Protein AF-A0A4Y3FTW1-F1 (afdb_monomer)

Radius of gyration: 13.77 Å; Cα contacts (8 Å, |Δi|>4): 160; chains: 1; bounding box: 34×25×39 Å

pLDDT: mean 75.08, std 19.27, range [30.25, 94.94]

Nearest PDB structures (foldseek):
  4nc9-assembly5_B  TM=8.006E-01  e=1.125E-04  Mycolicibacterium smegmatis MC2 155
  4nc9-assembly6_C  TM=8.100E-01  e=2.666E-04  Mycolicibacterium smegmatis MC2 155
  4nc9-assembly5_A  TM=8.041E-01  e=3.477E-04  Mycolicibacterium smegmatis MC2 155
  4n9w-assembly1_A  TM=7.374E-01  e=1.828E-03  Mycolicibacterium smegmatis MC2 155
  3c48-assembly1_A  TM=6.661E-01  e=7.712E-04  Corynebacterium glutamicum

Foldseek 3Di:
DDAFEEEEEAQDEPPDDDDVNVVSVVVQVVSVVVVYQYEYEYADDPPDDDDQDDPNHGYHHFYFDCPDPQAGDPVSVVVVVVCVVPVPGPYYHYDDPPDDPVVPVVPPDPDDDDDDD

Structure (mmCIF, N/CA/C/O backbone):
data_AF-A0A4Y3FTW1-F1
#
_entry.id   AF-A0A4Y3FTW1-F1
#
loop_
_atom_site.group_PDB
_atom_site.id
_atom_site.type_symbol
_atom_site.label_atom_id
_atom_site.label_alt_id
_atom_site.label_comp_id
_atom_site.label_asym_id
_atom_site.label_entity_id
_atom_site.label_seq_id
_atom_site.pdbx_PDB_ins_code
_atom_site.Cartn_x
_atom_site.Cartn_y
_atom_site.Cartn_z
_atom_site.occupancy
_atom_site.B_iso_or_equiv
_atom_site.auth_seq_id
_atom_site.auth_comp_id
_atom_site.auth_asym_id
_atom_site.auth_atom_id
_atom_site.pdbx_PDB_model_num
ATOM 1 N N . MET A 1 1 ? -11.170 2.289 20.763 1.00 67.56 1 MET A N 1
ATOM 2 C CA . MET A 1 1 ? -11.142 2.887 19.413 1.00 67.56 1 MET A CA 1
ATOM 3 C C . MET A 1 1 ? -11.807 1.914 18.468 1.00 67.56 1 MET A C 1
ATOM 5 O O . MET A 1 1 ? -11.662 0.712 18.669 1.00 67.56 1 MET A O 1
ATOM 9 N N . GLU A 1 2 ? -12.568 2.416 17.502 1.00 84.19 2 GLU A N 1
ATOM 10 C CA . GLU A 1 2 ? -13.091 1.580 16.421 1.00 84.19 2 GLU A CA 1
ATOM 11 C C . GLU A 1 2 ? -11.933 1.025 15.584 1.00 84.19 2 GLU A C 1
ATOM 13 O O . GLU A 1 2 ? -10.903 1.679 15.407 1.00 84.19 2 GLU A O 1
ATOM 18 N N . ARG A 1 3 ? -12.071 -0.215 15.109 1.00 90.69 3 ARG A N 1
ATOM 19 C CA . ARG A 1 3 ? -11.058 -0.867 14.279 1.00 90.69 3 ARG A CA 1
ATOM 20 C C . ARG A 1 3 ? -11.407 -0.653 12.812 1.00 90.69 3 ARG A C 1
ATOM 22 O O . ARG A 1 3 ? -12.334 -1.285 12.324 1.00 90.69 3 ARG A O 1
ATOM 29 N N . TYR A 1 4 ? -10.606 0.155 12.124 1.00 92.94 4 TYR A N 1
ATOM 30 C CA . TYR A 1 4 ? -10.701 0.335 10.678 1.00 92.94 4 TYR A CA 1
ATOM 31 C C . TYR A 1 4 ? -9.794 -0.613 9.901 1.00 92.94 4 TYR A C 1
ATOM 33 O O . TYR A 1 4 ? -8.753 -1.078 10.386 1.00 92.94 4 TYR A O 1
ATOM 41 N N . ARG A 1 5 ? -10.193 -0.854 8.658 1.00 92.88 5 ARG A N 1
ATOM 42 C CA . ARG A 1 5 ? -9.441 -1.558 7.634 1.00 92.88 5 ARG A CA 1
ATOM 43 C C . ARG A 1 5 ? -8.902 -0.547 6.627 1.00 92.88 5 ARG A C 1
ATOM 45 O O . ARG A 1 5 ? -9.659 0.064 5.877 1.00 92.88 5 ARG A O 1
ATOM 52 N N . VAL A 1 6 ? -7.587 -0.370 6.614 1.00 92.06 6 VAL A N 1
ATOM 53 C CA . VAL A 1 6 ? -6.904 0.693 5.874 1.00 92.06 6 VAL A CA 1
ATOM 54 C C . VAL A 1 6 ? -6.094 0.110 4.720 1.00 92.06 6 VAL A C 1
ATOM 56 O O . VAL A 1 6 ? -5.265 -0.780 4.917 1.00 92.06 6 VAL A O 1
ATOM 59 N N . ALA A 1 7 ? -6.302 0.637 3.516 1.00 91.56 7 ALA A N 1
ATOM 60 C CA . ALA A 1 7 ? -5.454 0.382 2.359 1.00 91.56 7 ALA A CA 1
ATOM 61 C C . ALA A 1 7 ? -4.499 1.556 2.130 1.00 91.56 7 ALA A C 1
ATOM 63 O O . ALA A 1 7 ? -4.939 2.659 1.818 1.00 91.56 7 ALA A O 1
ATOM 64 N N . LEU A 1 8 ? -3.195 1.302 2.222 1.00 91.31 8 LEU A N 1
ATOM 65 C CA . LEU A 1 8 ? -2.152 2.241 1.813 1.00 91.31 8 LEU A CA 1
ATOM 66 C C . LEU A 1 8 ? -1.676 1.862 0.411 1.00 91.31 8 LEU A C 1
ATOM 68 O O . LEU A 1 8 ? -1.081 0.803 0.225 1.00 91.31 8 LEU A O 1
ATOM 72 N N . VAL A 1 9 ? -1.961 2.694 -0.585 1.00 88.06 9 VAL A N 1
ATOM 73 C CA . VAL A 1 9 ? -1.652 2.429 -1.994 1.00 88.06 9 VAL A CA 1
ATOM 74 C C . VAL A 1 9 ? -0.473 3.289 -2.431 1.00 88.06 9 VAL A C 1
ATOM 76 O O . VAL A 1 9 ? -0.535 4.507 -2.298 1.00 88.06 9 VAL A O 1
ATOM 79 N N . SER A 1 10 ? 0.582 2.684 -2.980 1.00 84.94 10 SER A N 1
ATOM 80 C CA . SER A 1 10 ? 1.700 3.446 -3.548 1.00 84.94 10 SER A CA 1
ATOM 81 C C . SER A 1 10 ? 2.488 2.700 -4.614 1.00 84.94 10 SER A C 1
ATOM 83 O O . SER A 1 10 ? 2.757 1.502 -4.481 1.00 84.94 10 SER A O 1
ATOM 85 N N . ASP A 1 11 ? 2.958 3.424 -5.632 1.00 79.88 11 ASP A N 1
ATOM 86 C CA . ASP A 1 11 ? 3.898 2.902 -6.629 1.00 79.88 11 ASP A CA 1
ATOM 87 C C . ASP A 1 11 ? 5.231 2.480 -5.999 1.00 79.88 11 ASP A C 1
ATOM 89 O O . ASP A 1 11 ? 5.934 1.625 -6.547 1.00 79.88 11 ASP A O 1
ATOM 93 N N . TRP A 1 12 ? 5.580 3.055 -4.847 1.00 82.56 12 TRP A N 1
ATOM 94 C CA . TRP A 1 12 ? 6.876 2.880 -4.211 1.00 82.56 12 TRP A CA 1
ATOM 95 C C . TRP A 1 12 ? 6.723 2.283 -2.819 1.00 82.56 12 TRP A C 1
ATOM 97 O O . TRP A 1 12 ? 6.207 2.893 -1.890 1.00 82.56 12 TRP A O 1
ATOM 107 N N . TYR A 1 13 ? 7.220 1.063 -2.671 1.00 88.00 13 TYR A N 1
ATOM 108 C CA . TYR A 1 13 ? 7.413 0.422 -1.377 1.00 88.00 13 TYR A CA 1
ATOM 109 C C . TYR A 1 13 ? 8.654 -0.477 -1.424 1.00 88.00 13 TYR A C 1
ATOM 111 O O . TYR A 1 13 ? 9.242 -0.685 -2.496 1.00 88.00 13 TYR A O 1
ATOM 119 N N . TYR A 1 14 ? 9.044 -1.043 -0.277 1.00 87.19 14 TYR A N 1
ATOM 120 C CA . TYR A 1 14 ? 10.147 -2.004 -0.180 1.00 87.19 14 TYR A CA 1
ATOM 121 C C . TYR A 1 14 ? 10.052 -3.087 -1.268 1.00 87.19 14 TYR A C 1
ATOM 123 O O . TYR A 1 14 ? 8.939 -3.470 -1.647 1.00 87.19 14 TYR A O 1
ATOM 131 N N . PRO A 1 15 ? 11.180 -3.604 -1.790 1.00 82.50 15 PRO A N 1
ATOM 132 C CA . PRO A 1 15 ? 12.551 -3.515 -1.265 1.00 82.50 15 PRO A CA 1
ATOM 133 C C . PRO A 1 15 ? 13.349 -2.276 -1.701 1.00 82.50 15 PRO A C 1
ATOM 135 O O . PRO A 1 15 ? 14.531 -2.174 -1.378 1.00 82.50 15 PRO A O 1
ATOM 138 N N . LYS A 1 16 ? 12.760 -1.346 -2.460 1.00 82.50 16 LYS A N 1
ATOM 139 C CA . LYS A 1 16 ? 13.413 -0.058 -2.713 1.00 82.50 16 LYS A CA 1
ATOM 140 C C . LYS A 1 16 ? 13.427 0.754 -1.412 1.00 82.50 16 LYS A C 1
ATOM 142 O O . LYS A 1 16 ? 12.475 0.690 -0.640 1.00 82.50 16 LYS A O 1
ATOM 147 N N . ILE A 1 17 ? 14.535 1.438 -1.147 1.00 82.75 17 ILE A N 1
ATOM 148 C CA . ILE A 1 17 ? 14.705 2.272 0.043 1.00 82.75 17 ILE A CA 1
ATOM 149 C C . ILE A 1 17 ? 14.700 3.726 -0.414 1.00 82.75 17 ILE A C 1
ATOM 151 O O . ILE A 1 17 ? 15.459 4.097 -1.311 1.00 82.75 17 ILE A O 1
ATOM 155 N N . GLY A 1 18 ? 13.850 4.524 0.216 1.00 85.12 18 GLY A N 1
ATOM 156 C CA . GLY A 1 18 ? 13.673 5.941 -0.047 1.00 85.12 18 GLY A CA 1
ATOM 157 C C . GLY A 1 18 ? 12.741 6.563 0.993 1.00 85.12 18 GLY A C 1
ATOM 158 O O . GLY A 1 18 ? 12.282 5.890 1.920 1.00 85.12 18 GLY A O 1
ATOM 159 N N . GLY A 1 19 ? 12.498 7.868 0.861 1.00 84.62 19 GLY A N 1
ATOM 160 C CA . GLY A 1 19 ? 11.667 8.612 1.811 1.00 84.62 19 GLY A CA 1
ATOM 161 C C . GLY A 1 19 ? 10.193 8.205 1.771 1.00 84.62 19 GLY A C 1
ATOM 162 O O . GLY A 1 19 ? 9.565 8.102 2.821 1.00 84.62 19 GLY A O 1
ATOM 163 N N . ILE A 1 20 ? 9.660 7.909 0.580 1.00 84.88 20 ILE A N 1
ATOM 164 C CA . ILE A 1 20 ? 8.260 7.494 0.397 1.00 84.88 20 ILE A CA 1
ATOM 165 C C . ILE A 1 20 ? 8.035 6.130 1.048 1.00 84.88 20 ILE A C 1
ATOM 167 O O . ILE A 1 20 ? 7.100 5.952 1.826 1.00 84.88 20 ILE A O 1
ATOM 171 N N . GLU A 1 21 ? 8.932 5.181 0.785 1.00 88.88 21 GLU A N 1
ATOM 172 C CA . GLU A 1 21 ? 8.844 3.831 1.327 1.00 88.88 21 GLU A CA 1
ATOM 173 C C . GLU A 1 21 ? 8.908 3.840 2.859 1.00 88.88 21 GLU A C 1
ATOM 175 O O . GLU A 1 21 ? 8.143 3.122 3.501 1.00 88.88 21 GLU A O 1
ATOM 180 N N . TYR A 1 22 ? 9.767 4.687 3.440 1.00 90.06 22 TYR A N 1
ATOM 181 C CA . TYR A 1 22 ? 9.843 4.881 4.889 1.00 90.06 22 TYR A CA 1
ATOM 182 C C . TYR A 1 22 ? 8.579 5.537 5.459 1.00 90.06 22 TYR A C 1
ATOM 184 O O . TYR A 1 22 ? 8.064 5.078 6.475 1.00 90.06 22 TYR A O 1
ATOM 192 N N . SER A 1 23 ? 8.057 6.577 4.802 1.00 89.69 23 SER A N 1
ATOM 193 C CA . SER A 1 23 ? 6.836 7.269 5.235 1.00 89.69 23 SER A CA 1
ATOM 194 C C . SER A 1 23 ? 5.640 6.313 5.301 1.00 89.69 23 SER A C 1
ATOM 196 O O . SER A 1 23 ? 4.986 6.200 6.339 1.00 89.69 23 SER A O 1
ATOM 198 N N . ILE A 1 24 ? 5.420 5.533 4.236 1.00 91.12 24 ILE A N 1
ATOM 199 C CA . ILE A 1 24 ? 4.340 4.538 4.173 1.00 91.12 24 ILE A CA 1
ATOM 200 C C . ILE A 1 24 ? 4.522 3.469 5.245 1.00 91.12 24 ILE A C 1
ATOM 202 O O . ILE A 1 24 ? 3.557 3.075 5.893 1.00 91.12 24 ILE A O 1
ATOM 206 N N . ASP A 1 25 ? 5.746 2.984 5.437 1.00 91.94 25 ASP A N 1
ATOM 207 C CA . ASP A 1 25 ? 6.033 1.944 6.421 1.00 91.94 25 ASP A CA 1
ATOM 208 C C . ASP A 1 25 ? 5.824 2.414 7.866 1.00 91.94 25 ASP A C 1
ATOM 210 O O . ASP A 1 25 ? 5.257 1.681 8.681 1.00 91.94 25 ASP A O 1
ATOM 214 N N . SER A 1 26 ? 6.230 3.650 8.162 1.00 92.00 26 SER A N 1
ATOM 215 C CA . SER A 1 26 ? 6.016 4.300 9.454 1.00 92.00 26 SER A CA 1
ATOM 216 C C . SER A 1 26 ? 4.522 4.481 9.730 1.00 92.00 26 SER A C 1
ATOM 218 O O . SER A 1 26 ? 4.027 4.045 10.770 1.00 92.00 26 SER A O 1
ATOM 220 N N . LEU A 1 27 ? 3.775 5.018 8.757 1.00 92.00 27 LEU A N 1
ATOM 221 C CA . LEU A 1 27 ? 2.323 5.178 8.854 1.00 92.00 27 LEU A CA 1
ATOM 222 C C . LEU A 1 27 ? 1.619 3.832 9.059 1.00 92.00 27 LEU A C 1
ATOM 224 O O . LEU A 1 27 ? 0.755 3.701 9.925 1.00 92.00 27 LEU A O 1
ATOM 228 N N . ALA A 1 28 ? 2.003 2.814 8.288 1.00 93.69 28 ALA A N 1
ATOM 229 C CA . ALA A 1 28 ? 1.411 1.487 8.385 1.00 93.69 28 ALA A CA 1
ATOM 230 C C . ALA A 1 28 ? 1.654 0.847 9.757 1.00 93.69 28 ALA A C 1
ATOM 232 O O . ALA A 1 28 ? 0.759 0.206 10.312 1.00 93.69 28 ALA A O 1
ATOM 233 N N . SER A 1 29 ? 2.856 1.033 10.304 1.00 94.69 29 SER A N 1
ATOM 234 C CA . SER A 1 29 ? 3.231 0.527 11.624 1.00 94.69 29 SER A CA 1
ATOM 235 C C . SER A 1 29 ? 2.450 1.240 12.726 1.00 94.69 29 SER A C 1
ATOM 237 O O . SER A 1 29 ? 1.833 0.565 13.546 1.00 94.69 29 SER A O 1
ATOM 239 N N . ALA A 1 30 ? 2.363 2.572 12.680 1.00 93.62 30 ALA A N 1
ATOM 240 C CA . ALA A 1 30 ? 1.597 3.359 13.645 1.00 93.62 30 ALA A CA 1
ATOM 241 C C . ALA A 1 30 ? 0.101 2.992 13.640 1.00 93.62 30 ALA A C 1
ATOM 243 O O . ALA A 1 30 ? -0.489 2.739 14.687 1.00 93.62 30 ALA A O 1
ATOM 244 N N . LEU A 1 31 ? -0.518 2.880 12.459 1.00 93.00 31 LEU A N 1
ATOM 245 C CA . LEU A 1 31 ? -1.922 2.468 12.336 1.00 93.00 31 LEU A CA 1
ATOM 246 C C . LEU A 1 31 ? -2.158 1.053 12.880 1.00 93.00 31 LEU A C 1
ATOM 248 O O . LEU A 1 31 ? -3.167 0.792 13.536 1.00 93.00 31 LEU A O 1
ATOM 252 N N . LYS A 1 32 ? -1.219 0.136 12.637 1.00 94.25 32 LYS A N 1
ATOM 253 C CA . LYS A 1 32 ? -1.283 -1.219 13.184 1.00 94.25 32 LYS A CA 1
ATOM 254 C C . LYS A 1 32 ? -1.150 -1.229 14.710 1.00 94.25 32 LYS A C 1
ATOM 256 O O . LYS A 1 32 ? -1.873 -1.977 15.364 1.00 94.25 32 LYS A O 1
ATOM 261 N N . GLU A 1 33 ? -0.256 -0.424 15.278 1.00 94.19 33 GLU A N 1
ATOM 262 C CA . GLU A 1 33 ? -0.087 -0.281 16.733 1.00 94.19 33 GLU A CA 1
ATOM 263 C C . GLU A 1 33 ? -1.346 0.275 17.408 1.00 94.19 33 GLU A C 1
ATOM 265 O O . GLU A 1 33 ? -1.698 -0.157 18.504 1.00 94.19 33 GLU A O 1
ATOM 270 N N . LEU A 1 34 ? -2.090 1.141 16.715 1.00 93.00 34 LEU A N 1
ATOM 271 C CA . LEU A 1 34 ? -3.414 1.615 17.137 1.00 93.00 34 LEU A CA 1
ATOM 272 C C . LEU A 1 34 ? -4.521 0.543 17.031 1.00 93.00 34 LEU A C 1
ATOM 274 O O . LEU A 1 34 ? -5.663 0.789 17.418 1.00 93.00 34 LEU A O 1
ATOM 278 N N . GLY A 1 35 ? -4.200 -0.658 16.538 1.00 93.69 35 GLY A N 1
ATOM 279 C CA . GLY A 1 35 ? -5.117 -1.794 16.436 1.00 93.69 35 GLY A CA 1
ATOM 280 C C . GLY A 1 35 ? -5.895 -1.874 15.120 1.00 93.69 35 GLY A C 1
ATOM 281 O O . GLY A 1 35 ? -6.823 -2.680 15.012 1.00 93.69 35 GLY A O 1
ATOM 282 N N . HIS A 1 36 ? -5.539 -1.065 14.118 1.00 93.75 36 HIS A N 1
ATOM 283 C CA . HIS A 1 36 ? -6.164 -1.102 12.797 1.00 93.75 36 HIS A CA 1
ATOM 284 C C . HIS A 1 36 ? -5.588 -2.221 11.922 1.00 93.75 36 HIS A C 1
ATOM 286 O O . HIS A 1 36 ? -4.438 -2.644 12.059 1.00 93.75 36 HIS A O 1
ATOM 292 N N . GLU A 1 37 ? -6.399 -2.716 10.988 1.00 94.69 37 GLU A N 1
ATOM 293 C CA . GLU A 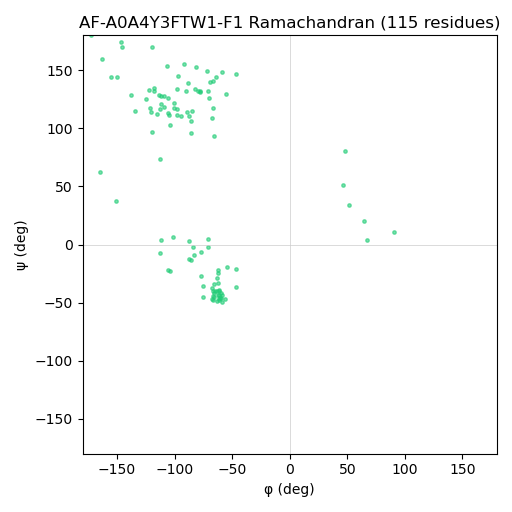1 37 ? -5.941 -3.675 9.986 1.00 94.69 37 GLU A CA 1
ATOM 294 C C . GLU A 1 37 ? -5.410 -2.917 8.775 1.00 94.69 37 GLU A C 1
ATOM 296 O O . GLU A 1 37 ? -6.170 -2.252 8.080 1.00 94.69 37 GLU A O 1
ATOM 301 N N . VAL A 1 38 ? -4.109 -3.023 8.515 1.00 94.94 38 VAL A N 1
ATOM 302 C CA . VAL A 1 38 ? -3.449 -2.257 7.454 1.00 94.94 38 VAL A CA 1
ATOM 303 C C . VAL A 1 38 ? -2.953 -3.186 6.357 1.00 94.94 38 VAL A C 1
ATOM 305 O O . VAL A 1 38 ? -2.233 -4.154 6.620 1.00 94.94 38 VAL A O 1
ATOM 308 N N . HIS A 1 39 ? -3.303 -2.867 5.114 1.00 94.38 39 HIS A N 1
ATOM 309 C CA . HIS A 1 39 ? -2.763 -3.499 3.918 1.00 94.38 39 HIS A CA 1
ATOM 310 C C . HIS A 1 39 ? -2.022 -2.471 3.071 1.00 94.38 39 HIS A C 1
ATOM 312 O O . HIS A 1 39 ? -2.536 -1.392 2.794 1.00 94.38 39 HIS A O 1
ATOM 318 N N . ILE A 1 40 ? -0.835 -2.839 2.604 1.00 92.56 40 ILE A N 1
ATOM 319 C CA . ILE A 1 40 ? -0.049 -2.029 1.676 1.00 92.56 40 ILE A CA 1
ATOM 320 C C . ILE A 1 40 ? -0.245 -2.602 0.281 1.00 92.56 40 ILE A C 1
ATOM 322 O O . ILE A 1 40 ? 0.040 -3.774 0.056 1.00 92.56 40 ILE A O 1
ATOM 326 N N . ILE A 1 41 ? -0.731 -1.800 -0.657 1.00 90.19 41 ILE A N 1
ATOM 327 C CA . ILE A 1 41 ? -0.920 -2.176 -2.055 1.00 90.19 41 ILE A CA 1
ATOM 328 C C . ILE A 1 41 ? 0.126 -1.432 -2.870 1.00 90.19 41 ILE A C 1
ATOM 330 O O . ILE A 1 41 ? 0.165 -0.206 -2.891 1.00 90.19 41 ILE A O 1
ATOM 334 N N . THR A 1 42 ? 0.999 -2.174 -3.535 1.00 87.94 42 THR A N 1
ATOM 335 C CA . THR A 1 42 ? 2.133 -1.585 -4.245 1.00 87.94 42 THR A CA 1
ATOM 336 C C . THR A 1 42 ? 2.463 -2.353 -5.509 1.00 87.94 42 THR A C 1
ATOM 338 O O . THR A 1 42 ? 1.945 -3.445 -5.744 1.00 87.94 42 THR A O 1
ATOM 341 N N . ARG A 1 43 ? 3.336 -1.809 -6.352 1.00 83.12 43 ARG A N 1
ATOM 342 C CA . ARG A 1 43 ? 3.780 -2.509 -7.555 1.00 83.12 43 ARG A CA 1
ATOM 343 C C . ARG A 1 43 ? 4.701 -3.678 -7.208 1.00 83.12 43 ARG A C 1
ATOM 345 O O . ARG A 1 43 ? 5.468 -3.660 -6.240 1.00 83.12 43 ARG A O 1
ATOM 352 N N . ARG A 1 44 ? 4.656 -4.716 -8.037 1.00 83.25 44 ARG A N 1
ATOM 353 C CA . ARG A 1 44 ? 5.660 -5.780 -8.022 1.00 83.25 44 ARG A CA 1
ATOM 354 C C . ARG A 1 44 ? 6.909 -5.317 -8.769 1.00 83.25 44 ARG A C 1
ATOM 356 O O . ARG A 1 44 ? 6.800 -4.858 -9.898 1.00 83.25 44 ARG A O 1
ATOM 363 N N . TYR A 1 45 ? 8.084 -5.504 -8.174 1.00 78.31 45 TYR A N 1
ATOM 364 C CA . TYR A 1 45 ? 9.356 -5.281 -8.868 1.00 78.31 45 TYR A CA 1
ATOM 365 C C . TYR A 1 45 ? 9.818 -6.572 -9.543 1.00 78.31 45 TYR A C 1
ATOM 367 O O . TYR A 1 45 ? 9.825 -7.628 -8.901 1.00 78.31 45 TYR A O 1
ATOM 375 N N . SER A 1 46 ? 10.215 -6.518 -10.815 1.00 73.69 46 SER A N 1
ATOM 376 C CA . SER A 1 46 ? 10.840 -7.668 -11.472 1.00 73.69 46 SER A CA 1
ATOM 377 C C . SER A 1 46 ? 12.215 -7.977 -10.850 1.00 73.69 46 SER A C 1
ATOM 379 O O . SER A 1 46 ? 12.951 -7.080 -10.444 1.00 73.69 46 SER A O 1
ATOM 381 N N . GLY A 1 47 ? 12.539 -9.265 -10.684 1.00 71.50 47 GLY A N 1
ATOM 382 C CA . GLY A 1 47 ? 13.865 -9.714 -10.231 1.00 71.50 47 GLY A CA 1
ATOM 383 C C . GLY A 1 47 ? 14.273 -9.363 -8.791 1.00 71.50 47 GLY A C 1
ATOM 384 O O . GLY A 1 47 ? 15.395 -9.673 -8.405 1.00 71.50 47 GLY A O 1
ATOM 385 N N . ARG A 1 48 ? 13.402 -8.742 -7.983 1.00 70.69 48 ARG A N 1
ATOM 386 C CA . ARG A 1 48 ? 13.674 -8.462 -6.562 1.00 70.69 48 ARG A CA 1
ATOM 387 C C . ARG A 1 48 ? 12.878 -9.370 -5.636 1.00 70.69 48 ARG A C 1
ATOM 389 O O . ARG A 1 48 ? 11.777 -9.809 -5.985 1.00 70.69 48 ARG A O 1
ATOM 396 N N . ASP A 1 49 ? 13.417 -9.594 -4.440 1.00 70.25 49 ASP A N 1
ATOM 397 C CA . ASP A 1 49 ? 12.682 -10.286 -3.390 1.00 70.25 49 ASP A CA 1
ATOM 398 C C . ASP A 1 49 ? 11.497 -9.423 -2.940 1.00 70.25 49 ASP A C 1
ATOM 400 O O . ASP A 1 49 ? 11.631 -8.273 -2.514 1.00 70.25 49 ASP A O 1
ATOM 404 N N . ASN A 1 50 ? 10.305 -9.963 -3.149 1.00 71.94 50 ASN A N 1
ATOM 405 C CA . ASN A 1 50 ? 9.041 -9.268 -3.003 1.00 71.94 50 ASN A CA 1
ATOM 406 C C . ASN A 1 50 ? 8.312 -9.885 -1.812 1.00 71.94 50 ASN A C 1
ATOM 408 O O . ASN A 1 50 ? 7.338 -10.616 -1.988 1.00 71.94 50 ASN A O 1
ATOM 412 N N . CYS A 1 51 ? 8.777 -9.591 -0.597 1.00 78.12 51 CYS A N 1
ATOM 413 C CA . CYS A 1 51 ? 8.104 -10.054 0.613 1.00 78.12 51 CYS A CA 1
ATOM 414 C C . CYS A 1 51 ? 6.631 -9.611 0.600 1.00 78.12 51 CYS A C 1
ATOM 416 O O . CYS A 1 51 ? 6.331 -8.432 0.369 1.00 78.12 51 CYS A O 1
ATOM 418 N N . ASN A 1 52 ? 5.728 -10.568 0.843 1.00 83.06 52 ASN A N 1
ATOM 419 C CA . ASN A 1 52 ? 4.271 -10.365 0.895 1.00 83.06 52 ASN A CA 1
ATOM 420 C C . ASN A 1 52 ? 3.789 -9.879 2.272 1.00 83.06 52 ASN A C 1
ATOM 422 O O . ASN A 1 52 ? 2.601 -9.637 2.483 1.00 83.06 52 ASN A O 1
ATOM 426 N N . SER A 1 53 ? 4.707 -9.753 3.225 1.00 87.38 53 SER A N 1
ATOM 427 C CA . SER A 1 53 ? 4.451 -9.186 4.539 1.00 87.38 53 SER A CA 1
ATOM 428 C C . SER A 1 53 ? 5.707 -8.523 5.078 1.00 87.38 53 SER A C 1
ATOM 430 O O . SER A 1 53 ? 6.805 -9.047 4.886 1.00 87.38 53 SER A O 1
ATOM 432 N N . ARG A 1 54 ? 5.544 -7.416 5.799 1.00 86.50 54 ARG A N 1
ATOM 433 C CA . ARG A 1 54 ? 6.628 -6.730 6.509 1.00 86.50 54 ARG A CA 1
ATOM 434 C C . ARG A 1 54 ? 6.122 -6.308 7.880 1.00 86.50 54 ARG A C 1
ATOM 436 O O . ARG A 1 54 ? 5.037 -5.754 7.964 1.00 86.50 54 ARG A O 1
ATOM 443 N N . ASN A 1 55 ? 6.837 -6.644 8.953 1.00 86.69 55 ASN A N 1
ATOM 444 C CA . ASN A 1 55 ? 6.420 -6.358 10.338 1.00 86.69 55 ASN A CA 1
ATOM 445 C C . ASN A 1 55 ? 4.987 -6.834 10.662 1.00 86.69 55 ASN A C 1
ATOM 447 O O . ASN A 1 55 ? 4.233 -6.199 11.397 1.00 86.69 55 ASN A O 1
ATOM 451 N N . GLY A 1 56 ? 4.572 -7.958 10.063 1.00 87.62 56 GLY A N 1
ATOM 452 C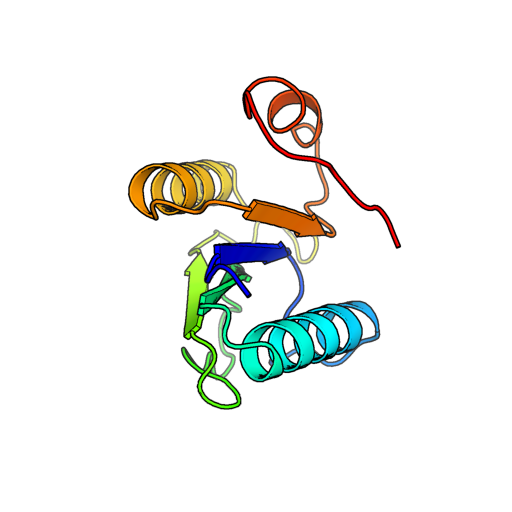 CA . GLY A 1 56 ? 3.213 -8.496 10.164 1.00 87.62 56 GLY A CA 1
ATOM 453 C C . GLY A 1 56 ? 2.124 -7.605 9.545 1.00 87.62 56 GLY A C 1
ATOM 454 O O . GLY A 1 56 ? 0.971 -7.715 9.950 1.00 87.62 56 GLY A O 1
ATOM 455 N N . ILE A 1 57 ? 2.485 -6.691 8.646 1.00 93.19 57 ILE A N 1
ATOM 456 C CA . ILE A 1 57 ? 1.593 -5.916 7.778 1.00 93.19 57 ILE A CA 1
ATOM 457 C C . ILE A 1 57 ? 1.573 -6.620 6.426 1.00 93.19 57 ILE A C 1
ATOM 459 O O . ILE A 1 57 ? 2.622 -7.027 5.918 1.00 93.19 57 ILE A O 1
ATOM 463 N N . LYS A 1 58 ? 0.386 -6.804 5.849 1.00 93.94 58 LYS A N 1
ATOM 464 C CA . LYS A 1 58 ? 0.228 -7.495 4.567 1.00 93.94 58 LYS A CA 1
ATOM 465 C C . LYS A 1 58 ? 0.604 -6.563 3.420 1.00 93.94 58 LYS A C 1
ATOM 467 O O . LYS A 1 58 ? 0.102 -5.445 3.344 1.00 93.94 58 LYS A O 1
ATOM 472 N N . VAL A 1 59 ? 1.434 -7.050 2.505 1.00 93.25 59 VAL A N 1
ATOM 473 C CA . VAL A 1 59 ? 1.881 -6.318 1.316 1.00 93.25 59 VAL A CA 1
ATOM 474 C C . VAL A 1 59 ? 1.347 -7.030 0.076 1.00 93.25 59 VAL A C 1
ATOM 476 O O . VAL A 1 59 ? 1.742 -8.150 -0.241 1.00 93.25 59 VAL A O 1
ATOM 479 N N . ILE A 1 60 ? 0.425 -6.380 -0.624 1.00 90.94 60 ILE A N 1
ATOM 480 C CA . ILE A 1 60 ? -0.224 -6.854 -1.841 1.00 90.94 60 ILE A CA 1
ATOM 481 C C . ILE A 1 60 ? 0.498 -6.231 -3.031 1.00 90.94 60 ILE A C 1
ATOM 483 O O . ILE A 1 60 ? 0.499 -5.014 -3.206 1.00 90.94 60 ILE A O 1
ATOM 487 N N . ARG A 1 61 ? 1.119 -7.073 -3.859 1.00 88.25 61 ARG A N 1
ATOM 488 C CA . ARG A 1 61 ? 1.909 -6.615 -5.003 1.00 88.25 61 ARG A CA 1
ATOM 489 C C . ARG A 1 61 ? 1.191 -6.840 -6.317 1.00 88.25 61 ARG A C 1
ATOM 491 O O . ARG A 1 61 ? 1.027 -7.977 -6.755 1.00 88.25 61 ARG A O 1
ATOM 498 N N . VAL A 1 62 ? 0.825 -5.737 -6.944 1.00 85.44 62 VAL A N 1
ATOM 499 C CA . VAL A 1 62 ? 0.096 -5.679 -8.206 1.00 85.44 62 VAL A CA 1
ATOM 500 C C . VAL A 1 62 ? 1.057 -5.944 -9.361 1.00 85.44 62 VAL A C 1
ATOM 502 O O . VAL A 1 62 ? 2.160 -5.383 -9.416 1.00 85.44 62 VAL A O 1
ATOM 505 N N . LYS A 1 63 ? 0.673 -6.835 -10.280 1.00 75.56 63 LYS A N 1
ATOM 506 C CA . LYS A 1 63 ? 1.519 -7.235 -11.408 1.00 75.56 63 LYS A CA 1
ATOM 507 C C . LYS A 1 63 ? 1.329 -6.241 -12.555 1.00 75.56 63 LYS A C 1
ATOM 509 O O . LYS A 1 63 ? 0.429 -6.381 -13.373 1.00 75.56 63 LYS A O 1
ATOM 514 N N . GLY A 1 64 ? 2.218 -5.257 -12.651 1.00 65.56 64 GLY A N 1
ATOM 515 C CA . GLY A 1 64 ? 2.323 -4.389 -13.825 1.00 65.56 64 GLY A CA 1
ATOM 516 C C . GLY A 1 64 ? 3.412 -4.857 -14.786 1.00 65.56 64 GLY A C 1
ATOM 517 O O . GLY A 1 64 ? 4.460 -5.329 -14.348 1.00 65.56 64 GLY A O 1
ATOM 518 N N . ARG A 1 65 ? 3.196 -4.698 -16.099 1.00 54.03 65 ARG A N 1
ATOM 519 C CA . ARG A 1 65 ? 4.324 -4.644 -17.042 1.00 54.03 65 ARG A CA 1
ATOM 520 C C . ARG A 1 65 ? 5.053 -3.325 -16.789 1.00 54.03 65 ARG A C 1
ATOM 522 O O . ARG A 1 65 ? 4.415 -2.274 -16.808 1.00 54.03 65 ARG A O 1
ATOM 529 N N . GLU A 1 66 ? 6.356 -3.396 -16.542 1.00 54.47 66 GLU A N 1
ATOM 530 C CA . GLU A 1 66 ? 7.239 -2.229 -16.493 1.00 54.47 66 GLU A CA 1
ATOM 531 C C . GLU A 1 66 ? 7.281 -1.631 -17.908 1.00 54.47 66 GLU A C 1
ATOM 533 O O . GLU A 1 66 ? 8.001 -2.123 -18.772 1.00 54.47 66 GLU A O 1
ATOM 538 N N . LEU A 1 67 ? 6.419 -0.649 -18.193 1.00 48.59 67 LEU A N 1
ATOM 539 C CA . LEU A 1 67 ? 6.445 0.063 -19.478 1.00 48.59 67 LEU A CA 1
ATOM 540 C C . LEU A 1 67 ? 7.591 1.091 -19.505 1.00 48.59 67 LEU A C 1
ATOM 542 O O . LEU A 1 67 ? 8.129 1.378 -20.566 1.00 48.59 67 LEU A O 1
ATOM 546 N N . ASP A 1 68 ? 7.980 1.587 -18.328 1.00 48.19 68 ASP A N 1
ATOM 547 C CA . ASP A 1 68 ? 9.199 2.336 -18.008 1.00 48.19 68 ASP A CA 1
ATOM 548 C C . ASP A 1 68 ? 9.350 2.287 -16.470 1.00 48.19 68 ASP A C 1
ATOM 550 O O . ASP A 1 68 ? 8.372 2.077 -15.750 1.00 48.19 68 ASP A O 1
ATOM 554 N N . THR A 1 69 ? 10.549 2.510 -15.937 1.00 53.97 69 THR A N 1
ATOM 555 C CA . THR A 1 69 ? 10.897 2.560 -14.499 1.00 53.97 69 THR A CA 1
ATOM 556 C C . THR A 1 69 ? 9.952 3.411 -13.630 1.00 53.97 69 THR A C 1
ATOM 558 O O . THR A 1 69 ? 9.880 3.217 -12.405 1.00 53.97 69 THR A O 1
ATOM 561 N N . ARG A 1 70 ? 9.217 4.332 -14.265 1.00 53.25 70 ARG A N 1
ATOM 562 C CA . ARG A 1 70 ? 8.303 5.307 -13.663 1.00 53.25 70 ARG A CA 1
ATOM 563 C C . ARG A 1 70 ? 6.816 4.998 -13.839 1.00 53.25 70 ARG A C 1
ATOM 565 O O . ARG A 1 70 ? 6.043 5.475 -13.025 1.00 53.25 70 ARG A O 1
ATOM 572 N N . PHE A 1 71 ? 6.410 4.198 -14.827 1.00 56.69 71 PHE A N 1
ATOM 573 C CA . PHE A 1 71 ? 4.990 4.019 -15.155 1.00 56.69 71 PHE A CA 1
ATOM 574 C C . PHE A 1 71 ? 4.530 2.578 -14.969 1.00 56.69 71 PHE A C 1
ATOM 576 O O . PHE A 1 71 ? 5.148 1.632 -15.465 1.00 56.69 71 PHE A O 1
ATOM 583 N N . ILE A 1 72 ? 3.393 2.414 -14.294 1.00 62.91 72 ILE A N 1
ATOM 584 C CA . ILE A 1 72 ? 2.721 1.123 -14.190 1.00 62.91 72 ILE A CA 1
ATOM 585 C C . ILE A 1 72 ? 1.758 0.964 -15.375 1.00 62.91 72 ILE A C 1
ATOM 587 O O . ILE A 1 72 ? 1.085 1.903 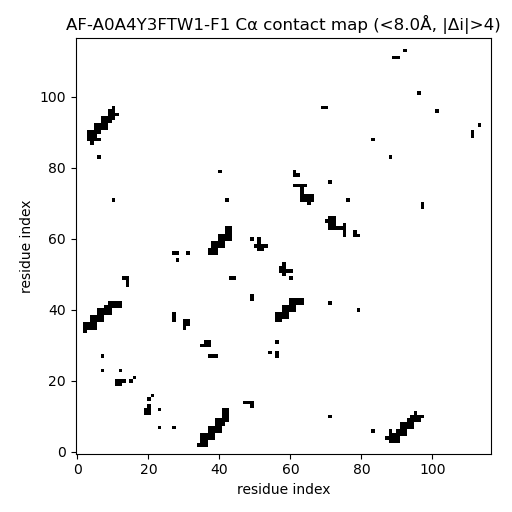-15.789 1.00 62.91 72 ILE A O 1
ATOM 591 N N . SER A 1 73 ? 1.690 -0.233 -15.963 1.00 67.19 73 SER A N 1
ATOM 592 C CA . SER A 1 73 ? 0.772 -0.520 -17.071 1.00 67.19 73 SER A CA 1
ATOM 593 C C . SER A 1 73 ? -0.710 -0.302 -16.705 1.00 67.1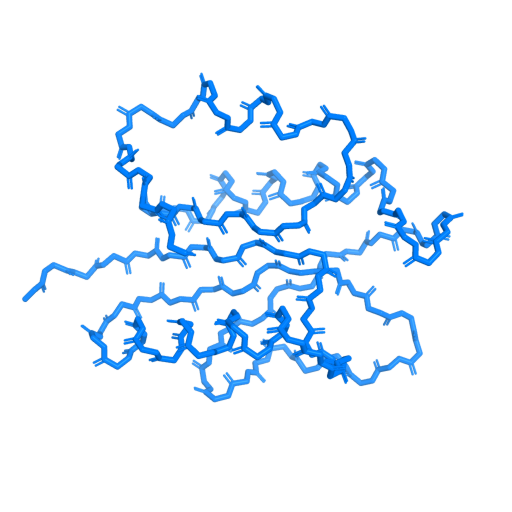9 73 SER A C 1
ATOM 595 O O . SER A 1 73 ? -1.089 -0.646 -15.583 1.00 67.19 73 SER A O 1
ATOM 597 N N . PRO A 1 74 ? -1.584 0.101 -17.655 1.00 68.62 74 PRO A N 1
ATOM 598 C CA . PRO A 1 74 ? -3.040 0.212 -17.462 1.00 68.62 74 PRO A CA 1
ATOM 599 C C . PRO A 1 74 ? -3.695 -0.996 -16.767 1.00 68.62 74 PRO A C 1
ATOM 601 O O . PRO A 1 74 ? -4.580 -0.835 -15.930 1.00 68.62 74 PRO A O 1
ATOM 604 N N . GLY A 1 75 ? -3.222 -2.214 -17.057 1.00 72.25 75 GLY A N 1
ATOM 605 C CA . GLY A 1 75 ? -3.724 -3.442 -16.428 1.00 72.25 75 GLY A CA 1
ATOM 606 C C . GLY A 1 75 ? -3.504 -3.512 -14.913 1.00 72.25 75 GLY A C 1
ATOM 607 O O . GLY A 1 75 ? -4.317 -4.100 -14.206 1.00 72.25 75 GLY A O 1
ATOM 608 N N . ALA A 1 76 ? -2.460 -2.864 -14.399 1.00 75.38 76 ALA A N 1
ATOM 609 C CA . ALA A 1 76 ? -2.202 -2.808 -12.968 1.00 75.38 76 ALA A CA 1
ATOM 610 C C . ALA A 1 76 ? -3.153 -1.844 -12.254 1.00 75.38 76 ALA A C 1
ATOM 612 O O . ALA A 1 76 ? -3.607 -2.160 -11.165 1.00 75.38 76 ALA A O 1
ATOM 613 N N . TYR A 1 77 ? -3.528 -0.719 -12.875 1.00 75.69 77 TYR A N 1
ATOM 614 C CA . TYR A 1 77 ? -4.564 0.156 -12.311 1.00 75.69 77 TYR A CA 1
ATOM 615 C C . TYR A 1 77 ? -5.891 -0.598 -12.157 1.00 75.69 77 TYR A C 1
ATOM 617 O O . TYR A 1 77 ? -6.545 -0.503 -11.121 1.00 75.69 77 TYR A O 1
ATOM 625 N N . TRP A 1 78 ? -6.256 -1.414 -13.151 1.00 79.94 78 TRP A N 1
ATOM 626 C CA . TRP A 1 78 ? -7.451 -2.258 -13.082 1.00 79.94 78 TRP A CA 1
ATOM 627 C C . TRP A 1 78 ? -7.365 -3.331 -11.987 1.00 79.94 78 TRP A C 1
ATOM 629 O O . TRP A 1 78 ? -8.347 -3.599 -11.293 1.00 79.94 78 TRP A O 1
ATOM 639 N N . GLU A 1 79 ? -6.196 -3.947 -11.807 1.00 82.56 79 GLU A N 1
ATOM 640 C CA . GLU A 1 79 ? -5.959 -4.910 -10.728 1.00 82.56 79 GLU A CA 1
ATOM 641 C C . GLU A 1 79 ? -6.029 -4.235 -9.346 1.00 82.56 79 GLU A C 1
ATOM 643 O O . GLU A 1 79 ? -6.738 -4.733 -8.471 1.00 82.56 79 GLU A O 1
ATOM 648 N N . THR A 1 80 ? -5.407 -3.065 -9.170 1.00 83.75 80 THR A N 1
ATOM 649 C CA . THR A 1 80 ? -5.526 -2.242 -7.955 1.00 83.75 80 THR A CA 1
ATOM 650 C C . THR A 1 80 ? -6.985 -1.904 -7.661 1.00 83.75 80 THR A C 1
ATOM 652 O O . THR A 1 80 ? -7.446 -2.114 -6.540 1.00 83.75 80 THR A O 1
ATOM 655 N N . PHE A 1 81 ? -7.747 -1.458 -8.664 1.00 83.31 81 PHE A N 1
ATOM 656 C CA . PHE A 1 81 ? -9.170 -1.154 -8.509 1.00 83.31 81 PHE A CA 1
ATOM 657 C C . PHE A 1 81 ? -9.977 -2.372 -8.037 1.00 83.31 81 PHE A C 1
ATOM 659 O O . PHE A 1 81 ? -10.785 -2.262 -7.114 1.00 83.31 81 PHE A O 1
ATOM 666 N N . LYS A 1 82 ? -9.730 -3.559 -8.606 1.00 85.00 82 LYS A N 1
ATOM 667 C CA . LYS A 1 82 ? -10.365 -4.808 -8.152 1.00 85.00 82 LYS A CA 1
ATOM 668 C C . LYS A 1 82 ? -10.022 -5.137 -6.700 1.00 85.00 82 LYS A C 1
ATOM 670 O O . LYS A 1 82 ? -10.912 -5.513 -5.938 1.00 85.00 82 LYS A O 1
ATOM 675 N N . ILE A 1 83 ? -8.756 -4.986 -6.310 1.00 86.56 83 ILE A N 1
ATOM 676 C CA . ILE A 1 83 ? -8.306 -5.234 -4.933 1.00 86.56 83 ILE A CA 1
ATOM 677 C C . ILE A 1 83 ? -9.018 -4.285 -3.969 1.00 86.56 83 ILE A C 1
ATOM 679 O O . ILE A 1 83 ? -9.570 -4.749 -2.976 1.00 86.56 83 ILE A O 1
ATOM 683 N N . LEU A 1 84 ? -9.058 -2.988 -4.281 1.00 86.44 84 LEU A N 1
ATOM 684 C CA . LEU A 1 84 ? -9.728 -1.987 -3.449 1.00 86.44 84 LEU A CA 1
ATOM 685 C C . LEU A 1 84 ? -11.229 -2.274 -3.323 1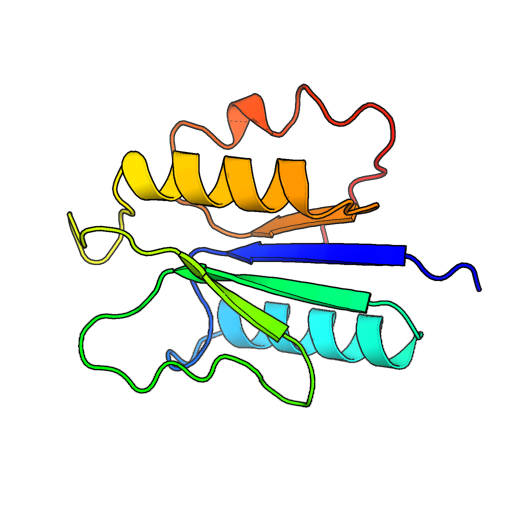.00 86.44 84 LEU A C 1
ATOM 687 O O . LEU A 1 84 ? -11.747 -2.315 -2.211 1.00 86.44 84 LEU A O 1
ATOM 691 N N . LYS A 1 85 ? -11.905 -2.576 -4.438 1.00 85.69 85 LYS A N 1
ATOM 692 C CA . LYS A 1 85 ? -13.347 -2.867 -4.454 1.00 85.69 85 LYS A CA 1
ATOM 693 C C . LYS A 1 85 ? -13.717 -4.151 -3.701 1.00 85.69 85 LYS A C 1
ATOM 695 O O . LYS A 1 85 ? -14.786 -4.222 -3.112 1.00 85.69 85 LYS A O 1
ATOM 700 N N . SER A 1 86 ? -12.856 -5.168 -3.729 1.00 87.50 86 SER A N 1
ATOM 701 C CA . SER A 1 86 ? -13.081 -6.448 -3.029 1.00 87.50 86 SER A CA 1
ATOM 702 C C . SER A 1 86 ? -12.590 -6.465 -1.577 1.00 87.50 86 SER A C 1
ATOM 704 O O . SER A 1 86 ? -12.882 -7.399 -0.833 1.00 87.50 86 SER A O 1
ATOM 706 N N . GLY A 1 87 ? -11.801 -5.466 -1.179 1.00 83.06 87 GLY A N 1
ATOM 707 C CA . GLY A 1 87 ? -11.059 -5.481 0.075 1.00 83.06 87 GLY A CA 1
ATOM 708 C C . GLY A 1 87 ? -11.849 -5.053 1.307 1.00 83.06 87 GLY A C 1
ATOM 709 O O . GLY A 1 87 ? -11.343 -5.240 2.411 1.00 83.06 87 GLY A O 1
ATOM 710 N N . ASN A 1 88 ? -13.070 -4.526 1.142 1.00 88.38 88 ASN A N 1
ATOM 711 C CA . ASN A 1 88 ? -13.890 -3.957 2.222 1.00 88.38 88 ASN A CA 1
ATOM 712 C C . ASN A 1 88 ? -13.062 -3.015 3.111 1.00 88.38 88 ASN A C 1
ATOM 714 O O . ASN A 1 88 ? -12.968 -3.221 4.319 1.00 88.38 88 ASN A O 1
ATOM 718 N N . TYR A 1 89 ? -12.362 -2.072 2.480 1.00 87.56 89 TYR A N 1
ATOM 719 C CA . TYR A 1 89 ? -11.577 -1.071 3.190 1.00 87.56 89 TYR A CA 1
ATOM 720 C C . TYR A 1 89 ? -12.488 0.055 3.645 1.00 87.56 89 TYR A C 1
ATOM 722 O O . TYR A 1 89 ? -13.271 0.564 2.846 1.00 87.56 89 TYR A O 1
ATOM 730 N N . ASP A 1 90 ? -12.332 0.451 4.902 1.00 88.50 90 ASP A N 1
ATOM 731 C CA . ASP A 1 90 ? -12.981 1.642 5.426 1.00 88.50 90 ASP A CA 1
ATOM 732 C C . ASP A 1 90 ? -12.257 2.871 4.897 1.00 88.50 90 ASP A C 1
ATOM 734 O O . ASP A 1 90 ? -12.913 3.771 4.404 1.00 88.50 90 ASP A O 1
ATOM 738 N N . ILE A 1 91 ? -10.914 2.863 4.925 1.00 87.94 91 ILE A N 1
ATOM 739 C CA . ILE A 1 91 ? -10.050 3.989 4.544 1.00 87.94 91 ILE A CA 1
ATOM 740 C C . ILE A 1 91 ? -9.102 3.571 3.417 1.00 87.94 91 ILE A C 1
ATOM 742 O O . ILE A 1 91 ? -8.428 2.541 3.503 1.00 87.94 91 ILE A O 1
ATOM 746 N N . ILE A 1 92 ? -8.993 4.401 2.379 1.00 88.25 92 ILE A N 1
ATOM 747 C CA . ILE A 1 92 ? -8.011 4.238 1.300 1.00 88.25 92 ILE A CA 1
ATOM 748 C C . ILE A 1 92 ? -7.141 5.493 1.243 1.00 88.25 92 ILE A C 1
ATOM 750 O O . ILE A 1 92 ? -7.627 6.580 0.947 1.00 88.25 92 ILE A O 1
ATOM 754 N N . HIS A 1 93 ? -5.845 5.331 1.491 1.00 84.75 93 HIS A N 1
ATOM 755 C CA . HIS A 1 93 ? -4.850 6.391 1.385 1.00 84.75 93 HIS A CA 1
ATOM 756 C C . HIS A 1 93 ? -3.900 6.074 0.228 1.00 84.75 93 HIS A C 1
ATOM 758 O O . HIS A 1 93 ? -3.199 5.063 0.257 1.00 84.75 93 HIS A O 1
ATOM 764 N N . ALA A 1 94 ? -3.888 6.916 -0.805 1.00 81.44 94 ALA A N 1
ATOM 765 C CA . ALA A 1 94 ? -3.079 6.717 -2.004 1.00 81.44 94 ALA A CA 1
ATOM 766 C C . ALA A 1 94 ? -1.972 7.779 -2.102 1.00 81.44 94 ALA A C 1
ATOM 768 O O .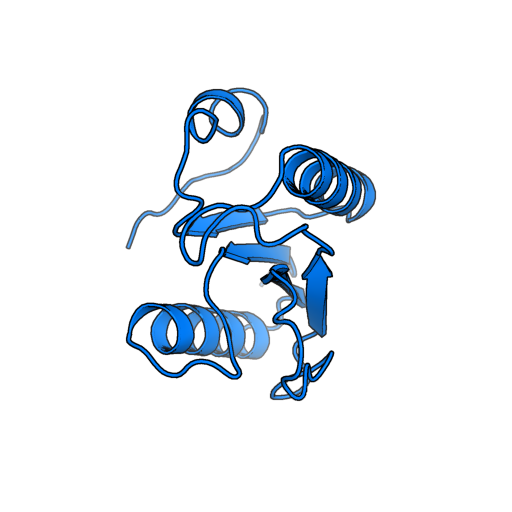 ALA A 1 94 ? -2.270 8.968 -2.180 1.00 81.44 94 ALA A O 1
ATOM 769 N N . HIS A 1 95 ? -0.709 7.348 -2.142 1.00 72.88 95 HIS A N 1
ATOM 770 C CA . HIS A 1 95 ? 0.468 8.215 -2.248 1.00 72.88 95 HIS A CA 1
ATOM 771 C C . HIS A 1 95 ? 1.330 7.811 -3.449 1.00 72.88 95 HIS A C 1
ATOM 773 O O . HIS A 1 95 ? 1.756 6.662 -3.541 1.00 72.88 95 HIS A O 1
ATOM 779 N N . ASP A 1 96 ? 1.626 8.757 -4.346 1.00 57.16 96 ASP A N 1
ATOM 780 C CA . ASP A 1 96 ? 2.371 8.536 -5.598 1.00 57.16 96 ASP A CA 1
ATOM 781 C C . ASP A 1 96 ? 1.867 7.336 -6.418 1.00 57.16 96 ASP A C 1
ATOM 783 O O . ASP A 1 96 ? 2.454 6.256 -6.414 1.00 57.16 96 ASP A O 1
ATOM 787 N N . LEU A 1 97 ? 0.783 7.557 -7.162 1.00 57.47 97 LEU A N 1
ATOM 788 C CA . LEU A 1 97 ? 0.534 6.893 -8.439 1.00 57.47 97 LEU A CA 1
ATOM 789 C C . LEU A 1 97 ? 0.839 7.941 -9.498 1.00 57.47 97 LEU A C 1
ATOM 791 O O . LEU A 1 97 ? 0.059 8.868 -9.637 1.00 57.47 97 LEU A O 1
ATOM 795 N N . THR A 1 98 ? 1.967 7.910 -10.194 1.00 48.12 98 THR A N 1
ATOM 796 C CA . THR A 1 98 ? 2.203 8.929 -11.246 1.00 48.12 98 THR A CA 1
ATOM 797 C C . THR A 1 98 ? 1.266 8.659 -12.452 1.00 48.12 98 THR A C 1
ATOM 799 O O . THR A 1 98 ? 1.063 7.511 -12.837 1.00 48.12 98 THR A O 1
ATOM 802 N N . LEU A 1 99 ? 0.573 9.686 -12.976 1.00 56.28 99 LEU A N 1
ATOM 803 C CA . LEU A 1 99 ? -0.848 9.619 -13.416 1.00 56.28 99 LEU A CA 1
ATOM 804 C C . LEU A 1 99 ? -1.194 9.909 -14.896 1.00 56.28 99 LEU A C 1
ATOM 806 O O . LEU A 1 99 ? -0.370 10.476 -15.609 1.00 56.28 99 LEU A O 1
ATOM 810 N N . PRO A 1 100 ? -2.462 9.638 -15.327 1.00 38.16 100 PRO A N 1
ATOM 811 C CA . PRO A 1 100 ? -3.514 10.702 -15.361 1.00 38.16 100 PRO A CA 1
ATOM 812 C C . PRO A 1 100 ? -4.714 10.561 -14.379 1.00 38.16 100 PRO A C 1
ATOM 814 O O . PRO A 1 100 ? -5.530 11.470 -14.269 1.00 38.16 100 PRO A O 1
ATOM 817 N N . TRP A 1 101 ? -4.848 9.448 -13.650 1.00 44.03 101 TRP A N 1
ATOM 818 C CA . TRP A 1 101 ? -6.108 9.021 -12.998 1.00 44.03 101 TRP A CA 1
ATOM 819 C C . TRP A 1 101 ? -6.304 9.253 -11.479 1.00 44.03 101 TRP A C 1
ATOM 821 O O . TRP A 1 101 ? -7.357 8.8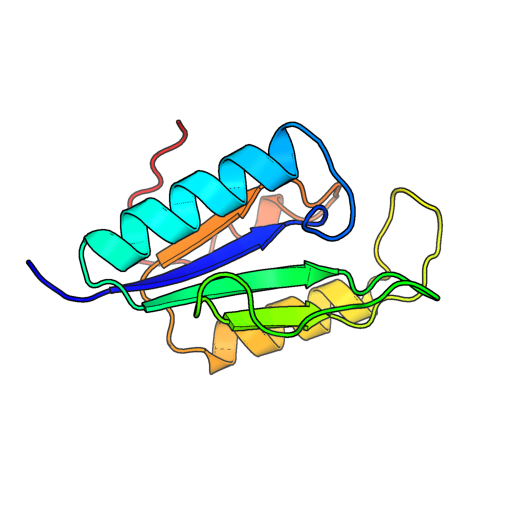47 -10.978 1.00 44.03 101 TRP A O 1
ATOM 831 N N . HIS A 1 102 ? -5.420 9.951 -10.736 1.00 50.44 102 HIS A N 1
ATOM 832 C CA . HIS A 1 102 ? -5.739 10.418 -9.356 1.00 50.44 102 HIS A CA 1
ATOM 833 C C . HIS A 1 102 ? -7.037 11.243 -9.368 1.00 50.44 102 HIS A C 1
ATOM 835 O O . HIS A 1 102 ? -7.706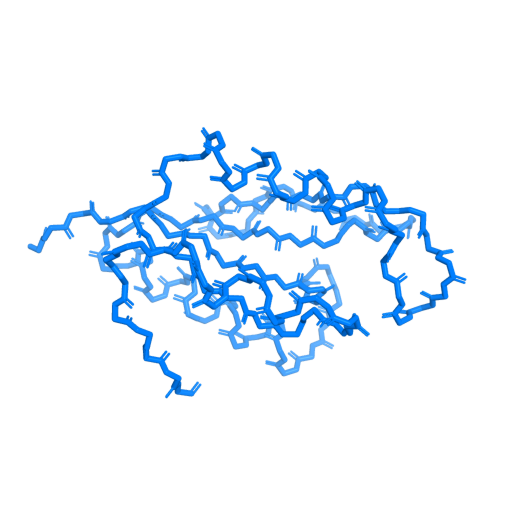 11.345 -8.350 1.00 50.44 102 HIS A O 1
ATOM 841 N N . LEU A 1 103 ? -7.451 11.752 -10.535 1.00 42.38 103 LEU A N 1
ATOM 842 C CA . LEU A 1 103 ? -8.698 12.481 -10.752 1.00 42.38 103 LEU A CA 1
ATOM 843 C C . LEU A 1 103 ? -9.997 11.689 -10.485 1.00 42.38 103 LEU A C 1
ATOM 845 O O . LEU A 1 103 ? -11.028 12.311 -10.266 1.00 42.38 103 LEU A O 1
ATOM 849 N N . SER A 1 104 ? -9.996 10.351 -10.510 1.00 38.81 104 SER A N 1
ATOM 850 C CA . SER A 1 104 ? -11.239 9.553 -10.372 1.00 38.81 104 SER A CA 1
ATOM 851 C C . SER A 1 104 ? -11.429 8.908 -8.994 1.00 38.81 104 SER A C 1
ATOM 853 O O . SER A 1 104 ? -12.559 8.674 -8.574 1.00 38.81 104 SER A O 1
ATOM 855 N N . HIS A 1 105 ? -10.344 8.709 -8.240 1.00 42.16 105 HIS A N 1
ATOM 856 C CA . HIS A 1 105 ? -10.386 8.201 -6.863 1.00 42.16 105 HIS A CA 1
ATOM 857 C C . HIS A 1 105 ? -10.805 9.270 -5.829 1.00 42.16 105 HIS A C 1
ATOM 859 O O . HIS A 1 105 ? -11.066 8.932 -4.680 1.00 42.16 105 HIS A O 1
ATOM 865 N N . LEU A 1 106 ? -10.946 10.531 -6.263 1.00 41.16 106 LEU A N 1
ATOM 866 C CA . LEU A 1 106 ? -11.504 11.666 -5.513 1.00 41.16 106 LEU A CA 1
ATOM 867 C C . LEU A 1 106 ? -13.043 11.761 -5.618 1.00 41.16 106 LEU A C 1
ATOM 869 O O . LEU A 1 106 ? -13.664 12.506 -4.872 1.00 41.16 106 LEU A O 1
ATOM 873 N N . LEU A 1 107 ? -13.671 11.028 -6.547 1.00 38.06 107 LEU A N 1
ATOM 874 C CA . LEU A 1 107 ? -15.080 11.235 -6.920 1.00 38.06 107 LEU A CA 1
ATOM 875 C C . LEU A 1 107 ? -16.031 10.096 -6.517 1.00 38.06 107 LEU A C 1
ATOM 877 O O . LEU A 1 107 ? -17.206 10.143 -6.873 1.00 38.06 107 LEU A O 1
ATOM 881 N N . GLN A 1 108 ? -15.571 9.060 -5.806 1.00 38.53 108 GLN A N 1
ATOM 882 C CA . GLN A 1 108 ? -16.424 7.894 -5.519 1.00 38.53 108 GLN A CA 1
ATOM 883 C C . GLN A 1 108 ? -16.094 7.159 -4.207 1.00 38.53 108 GLN A C 1
ATOM 885 O O . GLN A 1 108 ? -16.164 5.934 -4.141 1.00 38.53 108 GLN A O 1
ATOM 890 N N . ALA A 1 109 ? -15.735 7.900 -3.156 1.00 40.25 109 ALA A N 1
ATOM 891 C CA . ALA A 1 109 ? -15.710 7.396 -1.783 1.00 40.25 109 ALA A CA 1
ATOM 892 C C . ALA A 1 109 ? -16.681 8.242 -0.950 1.00 40.25 109 ALA A C 1
ATOM 894 O O . ALA A 1 109 ? -16.347 9.345 -0.534 1.00 40.25 109 ALA A O 1
ATOM 895 N N . GLU A 1 110 ? -17.908 7.758 -0.761 1.00 40.09 110 GLU A N 1
ATOM 896 C CA . GLU A 1 110 ? -19.008 8.533 -0.165 1.00 40.09 110 GLU A CA 1
ATOM 897 C C . GLU A 1 110 ? -18.869 8.818 1.343 1.00 40.09 110 GLU A C 1
ATOM 899 O O . GLU A 1 110 ? -19.791 9.390 1.904 1.00 40.09 110 GLU A O 1
ATOM 904 N N . ASN A 1 111 ? -17.765 8.469 2.018 1.00 39.75 111 ASN A N 1
ATOM 905 C CA . ASN A 1 111 ? -17.570 8.781 3.445 1.00 39.75 111 ASN A CA 1
ATOM 906 C C . ASN A 1 111 ? -16.109 8.632 3.903 1.00 39.75 111 ASN A C 1
ATOM 908 O O . ASN A 1 111 ? -15.806 7.797 4.753 1.00 39.75 111 ASN A O 1
ATOM 912 N N . LEU A 1 112 ? -15.179 9.417 3.354 1.00 43.00 112 LEU A N 1
ATOM 913 C CA . L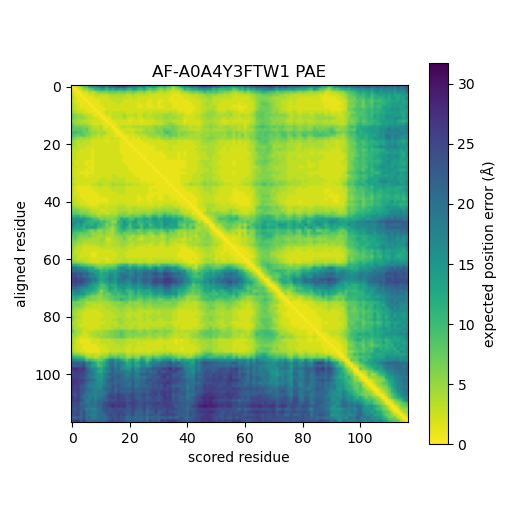EU A 1 112 ? -13.807 9.418 3.867 1.00 43.00 112 LEU A CA 1
ATOM 914 C C . LEU A 1 112 ? -13.239 10.820 4.053 1.00 43.00 112 LEU A C 1
ATOM 916 O O . LEU A 1 112 ? -13.021 11.553 3.092 1.00 43.00 112 LEU A O 1
ATOM 920 N N . GLU A 1 113 ? -12.971 11.170 5.311 1.00 33.16 113 GLU A N 1
ATOM 921 C CA . GLU A 1 113 ? -12.158 12.325 5.674 1.00 33.16 113 GLU A CA 1
ATOM 922 C C . GLU A 1 113 ? -10.708 12.063 5.249 1.00 33.16 113 GLU A C 1
ATOM 924 O O . GLU A 1 113 ? -10.005 11.214 5.800 1.00 33.16 113 GLU A O 1
ATOM 929 N N . PHE A 1 114 ? -10.263 12.778 4.219 1.00 37.47 114 PHE A N 1
ATOM 930 C CA . PHE A 1 114 ? -8.891 12.715 3.733 1.00 37.47 114 PHE A CA 1
ATOM 931 C C . PHE A 1 114 ? -8.015 13.677 4.540 1.00 37.47 114 PHE A C 1
ATOM 933 O O . PHE A 1 114 ? -8.059 14.888 4.336 1.00 37.47 114 PHE A O 1
ATOM 940 N N . LEU A 1 115 ? -7.181 13.137 5.429 1.00 30.25 115 LEU A N 1
ATOM 941 C CA . LEU A 1 115 ? -6.060 13.875 6.009 1.00 30.25 115 LEU A CA 1
ATOM 942 C C . LEU A 1 115 ? -4.837 13.718 5.099 1.00 30.25 115 LEU A C 1
ATOM 944 O O . LEU A 1 115 ? -4.277 12.628 4.968 1.00 30.25 115 LEU A O 1
ATOM 948 N N . GLN A 1 116 ? -4.450 14.815 4.449 1.00 31.03 116 GLN A N 1
ATOM 949 C CA . GLN A 1 116 ? -3.121 14.977 3.865 1.00 31.03 116 GLN A CA 1
ATOM 950 C C . GLN A 1 116 ? -2.192 15.476 4.980 1.00 31.03 116 GLN A C 1
ATOM 952 O O . GLN A 1 116 ? -2.407 16.568 5.506 1.00 31.03 116 GLN A O 1
ATOM 957 N N . LEU A 1 117 ? -1.201 14.669 5.356 1.00 33.69 117 LEU A N 1
ATOM 958 C CA . LEU A 1 117 ? -0.055 15.072 6.176 1.00 33.69 117 LEU A CA 1
ATOM 959 C C . LEU A 1 117 ? 1.224 14.820 5.382 1.00 33.69 117 LEU A C 1
ATOM 961 O O . LEU A 1 117 ? 1.279 13.762 4.714 1.00 33.69 117 LEU A O 1
#

Secondary structure (DSSP, 8-state):
----EEEEEES--TTS-SHHHHHHHHHHHHHHHTT-EEEEEEEPPTTS---SEETTEEEEEE---EEETTEE-HHHHHHHHHHHHHTT-SEEEEE---SSGGGTTTSS-TT------

Mean predicted aligned error: 9.1 Å

Sequence (117 aa):
MERYRVALVSDWYYPKIGGIEYSIDSLASALKELGHEVHIITRRYSGRDNCNSRNGIKVIRVKGRELDTRFISPGAYWETFKILKSGNYDIIHAHDLTLPWHLSHLLQAENLEFLQL

Solvent-accessible surface area (backbone atoms only — not comparable to full-atom values): 7158 Å² total; per-residue (Å²): 131,89,72,49,32,36,37,41,35,22,62,60,45,73,80,58,86,53,70,62,28,48,50,54,51,51,52,47,49,54,44,36,74,75,60,29,49,46,35,38,38,26,56,49,65,84,99,53,80,74,72,54,53,57,97,88,32,43,36,47,63,37,76,40,58,78,80,42,103,78,42,73,30,73,69,23,57,54,51,49,50,51,50,57,73,72,58,74,51,67,42,80,48,78,50,66,69,80,73,90,60,73,73,58,75,77,72,76,65,97,78,66,90,81,82,88,128